Protein AF-A0A7T4N5F9-F1 (afdb_monomer)

Secondary structure (DSSP, 8-state):
-HHHHHHHHHHHHHHHH-TT----SEEEE--TTTTT--HHHHHHHHHHHHHHHTT--S--EEEE--SS--HHHHTSTT--S----SSS-S------

Radius of gyration: 15.71 Å; Cα contacts (8 Å, |Δi|>4): 71; chains: 1; bounding box: 30×36×49 Å

Structure (mmCIF, N/CA/C/O backbone):
data_AF-A0A7T4N5F9-F1
#
_entry.id   AF-A0A7T4N5F9-F1
#
loop_
_atom_site.group_PDB
_atom_site.id
_atom_site.type_symbol
_atom_site.label_atom_id
_atom_site.label_alt_id
_atom_site.label_comp_id
_atom_site.label_asym_id
_atom_site.label_entity_id
_atom_site.label_seq_id
_atom_site.pdbx_PDB_ins_code
_atom_site.Cartn_x
_atom_site.Cartn_y
_atom_site.Cartn_z
_atom_site.occupancy
_atom_site.B_iso_or_equiv
_atom_site.auth_seq_id
_atom_site.auth_comp_id
_atom_site.auth_asym_id
_atom_site.auth_atom_id
_atom_site.pdbx_PDB_model_num
ATOM 1 N N . MET A 1 1 ? -0.438 14.319 -6.592 1.00 68.44 1 MET A N 1
ATOM 2 C CA . MET A 1 1 ? -0.552 12.850 -6.715 1.00 68.44 1 MET A CA 1
ATOM 3 C C . MET A 1 1 ? -0.397 12.150 -5.364 1.00 68.44 1 MET A C 1
ATOM 5 O O . MET A 1 1 ? -1.405 11.777 -4.788 1.00 68.44 1 MET A O 1
ATOM 9 N N . VAL A 1 2 ? 0.815 12.081 -4.795 1.00 79.44 2 VAL A N 1
ATOM 10 C CA . VAL A 1 2 ? 1.112 11.386 -3.520 1.00 79.44 2 VAL A CA 1
ATOM 11 C C . VAL A 1 2 ? 0.212 11.822 -2.357 1.00 79.44 2 VAL A C 1
ATOM 13 O O . VAL A 1 2 ? -0.342 10.978 -1.664 1.00 79.44 2 VAL A O 1
ATOM 16 N N . LEU A 1 3 ? -0.013 13.132 -2.191 1.00 85.19 3 LEU A N 1
ATOM 17 C CA . LEU A 1 3 ? -0.851 13.662 -1.108 1.00 85.19 3 LEU A CA 1
ATOM 18 C C . LEU A 1 3 ? -2.278 13.098 -1.124 1.00 85.19 3 LEU A C 1
ATOM 20 O O . LEU A 1 3 ? -2.846 12.856 -0.066 1.00 85.19 3 LEU A O 1
ATOM 24 N N . ARG A 1 4 ? -2.848 12.857 -2.312 1.00 88.69 4 ARG A N 1
ATOM 25 C CA . ARG A 1 4 ? -4.180 12.259 -2.438 1.00 88.69 4 ARG A CA 1
ATOM 26 C C . ARG A 1 4 ? -4.174 10.852 -1.850 1.00 88.69 4 ARG A C 1
ATOM 28 O O . ARG A 1 4 ? -5.031 10.554 -1.032 1.00 88.69 4 ARG A O 1
ATOM 35 N N . HIS A 1 5 ? -3.218 10.007 -2.229 1.00 90.81 5 HIS A N 1
ATOM 36 C CA . HIS A 1 5 ? -3.137 8.631 -1.730 1.00 90.81 5 HIS A CA 1
ATOM 37 C C . HIS A 1 5 ? -2.856 8.589 -0.223 1.00 90.81 5 HIS A C 1
ATOM 39 O O . HIS A 1 5 ? -3.547 7.878 0.497 1.00 90.81 5 HIS A O 1
ATOM 45 N N . ILE A 1 6 ? -1.943 9.435 0.269 1.00 92.38 6 ILE A N 1
ATOM 46 C CA . ILE A 1 6 ? -1.658 9.549 1.709 1.00 92.38 6 ILE A CA 1
ATOM 47 C C . ILE A 1 6 ? -2.888 10.028 2.486 1.00 92.38 6 ILE A C 1
ATOM 49 O O . ILE A 1 6 ? -3.160 9.516 3.564 1.00 92.38 6 ILE A O 1
ATOM 53 N N . PHE A 1 7 ? -3.663 10.975 1.950 1.00 94.75 7 PHE A N 1
ATOM 54 C CA . PHE A 1 7 ? -4.891 11.426 2.603 1.00 94.75 7 PHE A CA 1
ATOM 55 C C . PHE A 1 7 ? -5.914 10.291 2.749 1.00 94.75 7 PHE A C 1
ATOM 57 O O . PHE A 1 7 ? -6.509 10.139 3.813 1.00 94.75 7 PHE A O 1
ATOM 64 N N . HIS A 1 8 ? -6.095 9.474 1.707 1.00 94.31 8 HIS A N 1
ATOM 6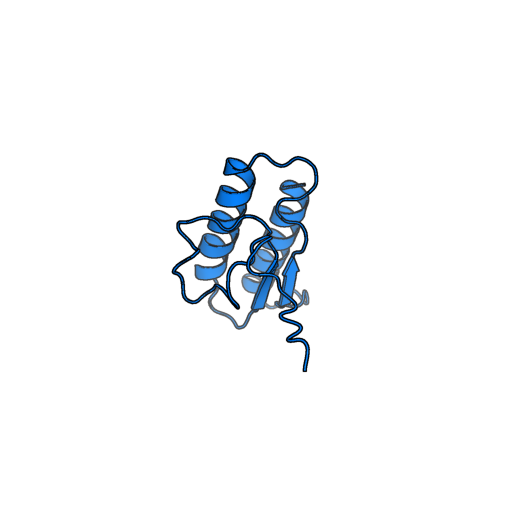5 C CA . HIS A 1 8 ? -6.974 8.307 1.786 1.00 94.31 8 HIS A CA 1
ATOM 66 C C . HIS A 1 8 ? -6.440 7.290 2.799 1.00 94.31 8 HIS A C 1
ATOM 68 O O . HIS A 1 8 ? -7.203 6.867 3.664 1.00 94.31 8 HIS A O 1
ATOM 74 N N . LEU A 1 9 ? -5.141 6.972 2.763 1.00 95.81 9 LEU A N 1
ATOM 75 C CA . LEU A 1 9 ? -4.509 6.081 3.739 1.00 95.81 9 LEU A CA 1
ATOM 76 C C . LEU A 1 9 ? -4.730 6.577 5.175 1.00 95.81 9 LEU A C 1
ATOM 78 O O . LEU A 1 9 ? -5.208 5.818 6.006 1.00 95.81 9 LEU A O 1
ATOM 82 N N . ALA A 1 10 ? -4.521 7.868 5.442 1.00 96.12 10 ALA A N 1
ATOM 83 C CA . ALA A 1 10 ? -4.772 8.467 6.751 1.00 96.12 10 ALA A CA 1
ATOM 84 C C . ALA A 1 10 ? -6.253 8.393 7.171 1.00 96.12 10 ALA A C 1
ATOM 86 O O . ALA A 1 10 ? -6.560 8.212 8.350 1.00 96.12 10 ALA A O 1
ATOM 87 N N . LEU A 1 11 ? -7.189 8.513 6.223 1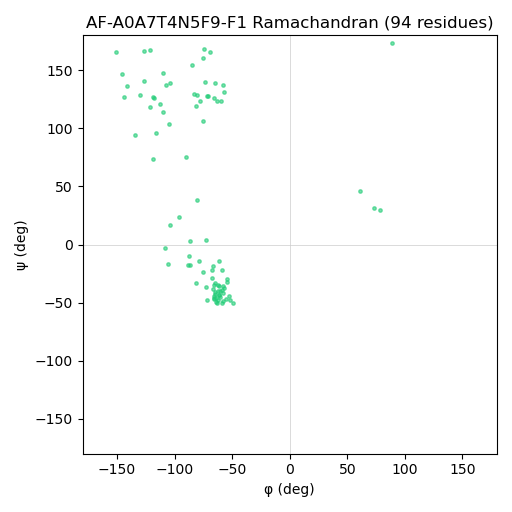.00 96.19 11 LEU A N 1
ATOM 88 C CA . LEU A 1 11 ? -8.618 8.342 6.492 1.00 96.19 11 LEU A CA 1
ATOM 89 C C . LEU A 1 11 ? -8.948 6.889 6.874 1.00 96.19 11 LEU A C 1
ATOM 91 O O . LEU A 1 11 ? -9.752 6.662 7.783 1.00 96.19 11 LEU A O 1
ATOM 95 N N . LEU A 1 12 ? -8.302 5.917 6.223 1.00 96.94 12 LEU A N 1
ATOM 96 C CA . LEU A 1 12 ? -8.379 4.506 6.596 1.00 96.94 12 LEU A CA 1
ATOM 97 C C . LEU A 1 12 ? -7.779 4.279 7.990 1.00 96.94 12 LEU A C 1
ATOM 99 O O . LEU A 1 12 ? -8.484 3.726 8.835 1.00 96.94 12 LEU A O 1
ATOM 103 N N . THR A 1 13 ? -6.572 4.782 8.276 1.00 96.69 13 THR A N 1
ATOM 104 C CA . THR A 1 13 ? -5.943 4.723 9.609 1.00 96.69 13 THR A CA 1
ATOM 105 C C . THR A 1 13 ? -6.893 5.266 10.679 1.00 96.69 13 THR A C 1
ATOM 107 O O . THR A 1 13 ? -7.146 4.621 11.698 1.00 96.69 13 THR A O 1
ATOM 110 N N . ALA A 1 14 ? -7.498 6.433 10.437 1.00 96.62 14 ALA A N 1
ATOM 111 C CA . ALA A 1 14 ? -8.456 7.032 11.361 1.00 96.62 14 ALA A CA 1
ATOM 112 C C . ALA A 1 14 ? -9.684 6.132 11.581 1.00 96.62 14 ALA A C 1
ATOM 114 O O . ALA A 1 14 ? -10.140 5.984 12.715 1.00 96.62 14 ALA A O 1
ATOM 115 N N . SER A 1 15 ? -10.191 5.484 10.528 1.00 96.25 15 SER A N 1
ATOM 116 C CA . SER A 1 15 ? -11.320 4.546 10.622 1.00 96.25 15 SER A CA 1
ATOM 117 C C . SER A 1 15 ? -10.989 3.258 11.388 1.00 96.25 15 SER A C 1
ATOM 119 O O . SER A 1 15 ? -11.867 2.659 12.019 1.00 96.25 15 SER A O 1
ATOM 121 N N . VAL A 1 16 ? -9.724 2.831 11.361 1.00 95.44 16 VAL A N 1
ATOM 122 C CA . VAL A 1 16 ? -9.211 1.705 12.150 1.00 95.44 16 VAL A CA 1
ATOM 123 C C . VAL A 1 16 ? -9.130 2.105 13.624 1.00 95.44 16 VAL A C 1
ATOM 125 O O . VAL A 1 16 ? -9.667 1.408 14.482 1.00 95.44 16 VAL A O 1
ATOM 128 N N . GLN A 1 17 ? -8.559 3.275 13.919 1.00 95.12 17 GLN A N 1
ATOM 129 C CA . GLN A 1 17 ? -8.339 3.759 15.287 1.00 95.12 17 GLN A CA 1
ATOM 130 C C . GLN A 1 17 ? -9.603 4.269 15.996 1.00 95.12 17 GLN A C 1
ATOM 132 O O . GLN A 1 17 ? -9.634 4.349 17.227 1.00 95.12 17 GLN A O 1
ATOM 137 N N . LYS A 1 18 ? -10.632 4.689 15.250 1.00 96.00 18 LYS A N 1
ATOM 138 C CA . LYS A 1 18 ? -11.868 5.273 15.791 1.00 96.00 18 LYS A CA 1
ATOM 139 C C . LYS A 1 18 ? -13.065 4.375 15.461 1.00 96.00 18 LYS A C 1
ATOM 141 O O . LYS A 1 18 ? -13.664 4.542 14.403 1.00 96.00 18 LYS A O 1
ATOM 146 N N . PRO A 1 19 ? -13.499 3.486 16.377 1.00 92.31 19 PRO A N 1
ATOM 147 C CA . PRO A 1 19 ? -14.584 2.532 16.110 1.00 92.31 19 PRO A CA 1
ATOM 148 C C . PRO A 1 19 ? -15.929 3.166 15.724 1.00 92.31 19 PRO A C 1
ATOM 150 O O . PRO A 1 19 ? -16.765 2.519 15.105 1.00 92.31 19 PRO A O 1
ATOM 153 N N . PHE A 1 20 ? -16.156 4.433 16.085 1.00 95.12 20 PHE A N 1
ATOM 154 C CA . PHE A 1 20 ? -17.370 5.169 15.721 1.00 95.12 20 PHE A CA 1
ATOM 155 C C . PHE A 1 20 ? -17.354 5.706 14.280 1.00 95.12 20 PHE A C 1
ATOM 157 O O . PHE A 1 20 ? -18.387 6.154 13.774 1.00 95.12 20 PHE A O 1
ATOM 164 N N . MET A 1 21 ? -16.190 5.720 13.628 1.00 96.12 21 MET A N 1
ATOM 165 C CA . MET A 1 21 ? -16.022 6.238 12.279 1.00 96.12 21 MET A CA 1
ATOM 166 C C . MET A 1 21 ? -16.537 5.211 11.272 1.00 96.12 21 MET A C 1
ATOM 168 O O . MET A 1 21 ? -16.099 4.068 11.246 1.00 96.12 21 MET A O 1
ATOM 172 N N . ARG A 1 22 ? -17.480 5.628 10.425 1.00 92.88 22 ARG A N 1
ATOM 173 C CA . ARG A 1 22 ? -18.181 4.741 9.479 1.00 92.88 22 ARG A CA 1
ATOM 174 C C . ARG A 1 22 ? -17.567 4.741 8.081 1.00 92.88 22 ARG A C 1
ATOM 176 O O . ARG A 1 22 ? -18.264 4.478 7.105 1.00 92.88 22 ARG A O 1
ATOM 183 N N . VAL A 1 23 ? -16.289 5.097 7.970 1.00 94.12 23 VAL A N 1
ATOM 184 C CA . VAL A 1 23 ? -15.573 4.977 6.698 1.00 94.12 23 VAL A CA 1
ATOM 185 C C . VAL A 1 23 ? -15.336 3.485 6.446 1.00 94.12 23 VAL A C 1
ATOM 187 O O . VAL A 1 23 ? -14.841 2.807 7.349 1.00 94.12 23 VAL A O 1
ATOM 190 N N . PRO A 1 24 ? -15.708 2.951 5.269 1.00 93.94 24 PRO A N 1
ATOM 191 C CA . PRO A 1 24 ? -15.436 1.562 4.937 1.00 93.94 24 PRO A CA 1
ATOM 192 C C . PRO A 1 24 ? -13.938 1.270 5.024 1.00 93.94 24 PRO A C 1
ATOM 194 O O . PRO A 1 24 ? -13.129 1.979 4.431 1.00 93.94 24 PRO A O 1
ATOM 197 N N . ARG A 1 25 ? -13.572 0.186 5.714 1.00 95.62 25 ARG A N 1
ATOM 198 C CA . ARG A 1 25 ? -12.188 -0.313 5.789 1.00 95.62 25 ARG A CA 1
ATOM 199 C C . ARG A 1 25 ? -11.813 -1.120 4.542 1.00 95.62 25 ARG A C 1
ATOM 201 O O . ARG A 1 25 ? -11.163 -2.153 4.615 1.00 95.62 25 ARG A O 1
ATOM 208 N N . PHE A 1 26 ? -12.286 -0.656 3.395 1.00 95.81 26 PHE A N 1
ATOM 209 C CA . PHE A 1 26 ? -12.029 -1.211 2.079 1.00 95.81 26 PHE A CA 1
ATOM 210 C C . PHE A 1 26 ? -11.587 -0.065 1.176 1.00 95.81 26 PHE A C 1
ATOM 212 O O . PHE A 1 26 ? -12.266 0.962 1.105 1.00 95.81 26 PHE A O 1
ATOM 219 N N . MET A 1 27 ? -10.461 -0.231 0.492 1.00 95.00 27 MET A N 1
ATOM 220 C CA . MET A 1 27 ? -9.890 0.800 -0.363 1.00 95.00 27 MET A CA 1
ATOM 221 C C . MET A 1 27 ? -9.303 0.202 -1.631 1.00 95.00 27 MET A C 1
ATOM 223 O O . MET A 1 27 ? -8.582 -0.791 -1.580 1.00 95.00 27 MET A O 1
ATOM 227 N N . MET A 1 28 ? -9.569 0.860 -2.756 1.00 94.81 28 MET A N 1
ATOM 228 C CA . MET A 1 28 ? -8.951 0.554 -4.038 1.00 94.81 28 MET A CA 1
ATOM 229 C C . MET A 1 28 ? -8.218 1.798 -4.539 1.00 94.81 28 MET A C 1
ATOM 231 O O . MET A 1 28 ? -8.836 2.848 -4.721 1.00 94.81 28 MET A O 1
ATOM 235 N N . LEU A 1 29 ? -6.902 1.695 -4.707 1.00 92.56 29 LEU A N 1
ATOM 236 C CA . LEU A 1 29 ? -6.037 2.773 -5.176 1.00 92.56 29 LEU A CA 1
ATOM 237 C C . LEU A 1 29 ? -5.535 2.436 -6.578 1.00 92.56 29 LEU A C 1
ATOM 239 O O . LEU A 1 29 ? -4.775 1.491 -6.762 1.00 92.56 29 LEU A O 1
ATOM 243 N N . ASP A 1 30 ? -5.951 3.220 -7.561 1.00 90.00 30 ASP A N 1
ATOM 244 C CA . ASP A 1 30 ? -5.486 3.086 -8.939 1.00 90.00 30 ASP A CA 1
ATOM 245 C C . ASP A 1 30 ? -4.601 4.280 -9.322 1.00 90.00 30 ASP A C 1
ATOM 247 O O . ASP A 1 30 ? -4.786 5.393 -8.811 1.00 90.00 30 ASP A O 1
ATOM 251 N N . GLY A 1 31 ? -3.618 4.040 -10.190 1.00 84.38 31 GLY A N 1
ATOM 252 C CA . GLY A 1 31 ? -2.660 5.050 -10.641 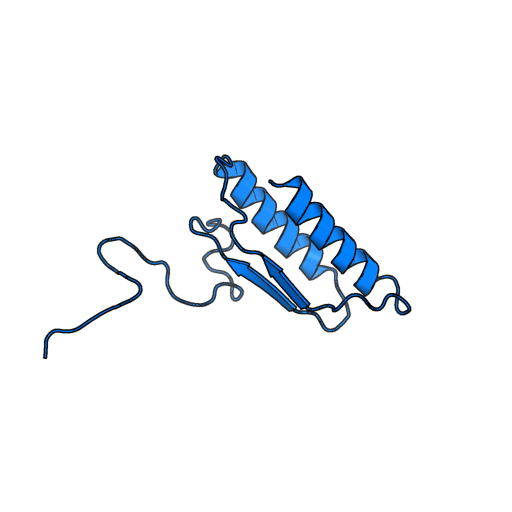1.00 84.38 31 GLY A CA 1
ATOM 253 C C . GLY A 1 31 ? -1.824 5.649 -9.506 1.00 84.38 31 GLY A C 1
ATOM 254 O O . GLY A 1 31 ? -1.676 6.875 -9.414 1.00 84.38 31 GLY A O 1
ATOM 255 N N . ILE A 1 32 ? -1.288 4.815 -8.606 1.00 87.81 32 ILE A N 1
ATOM 256 C CA . ILE A 1 32 ? -0.414 5.291 -7.515 1.00 87.81 32 ILE A CA 1
ATOM 257 C C . ILE A 1 3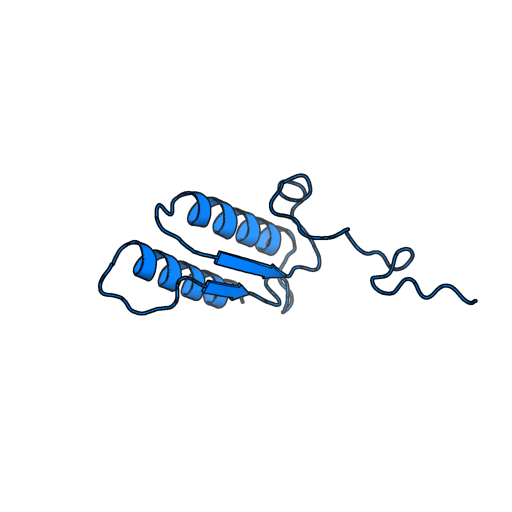2 ? 0.922 5.854 -8.025 1.00 87.81 32 ILE A C 1
ATOM 259 O O . ILE A 1 32 ? 1.565 6.630 -7.320 1.00 87.81 32 ILE A O 1
ATOM 263 N N . ASP A 1 33 ? 1.280 5.501 -9.255 1.00 85.94 33 ASP A N 1
ATOM 264 C CA . ASP A 1 33 ? 2.471 5.838 -10.038 1.00 85.94 33 ASP A CA 1
ATOM 265 C C . ASP A 1 33 ? 2.189 6.809 -11.207 1.00 85.94 33 ASP A C 1
ATOM 267 O O . ASP A 1 33 ? 3.114 7.260 -11.879 1.00 85.94 33 ASP A O 1
ATOM 271 N N . ASP A 1 34 ? 0.929 7.189 -11.436 1.00 81.19 34 ASP A N 1
ATOM 272 C CA . ASP A 1 34 ? 0.528 8.051 -12.556 1.00 81.19 34 ASP A CA 1
ATOM 273 C C . ASP A 1 34 ? 0.922 9.544 -12.343 1.00 81.19 34 ASP A C 1
ATOM 275 O O . ASP A 1 34 ? 1.324 9.980 -11.256 1.00 81.19 34 ASP A O 1
ATOM 279 N N . GLY A 1 35 ? 0.817 10.362 -13.394 1.00 74.12 35 GLY A N 1
ATOM 280 C CA . GLY A 1 35 ? 0.974 11.818 -13.328 1.00 74.12 35 GLY A CA 1
ATOM 281 C C . GLY A 1 35 ? 2.421 12.309 -13.251 1.00 74.12 35 GLY A C 1
ATOM 282 O O . GLY A 1 35 ? 2.672 13.357 -12.651 1.00 74.12 35 GLY A O 1
ATOM 283 N N . GLY A 1 36 ? 3.367 11.564 -13.833 1.00 77.38 36 GLY A N 1
ATOM 284 C CA . GLY A 1 36 ? 4.789 11.928 -13.858 1.00 77.38 36 GLY A CA 1
ATOM 285 C C . GLY A 1 36 ? 5.478 11.751 -12.505 1.00 77.38 36 GLY A C 1
ATOM 286 O O . GLY A 1 36 ? 6.359 12.532 -12.148 1.00 77.38 36 GLY A O 1
ATOM 287 N N . MET A 1 37 ? 5.033 10.779 -11.704 1.00 84.69 37 MET A N 1
ATOM 288 C CA . MET A 1 37 ? 5.691 10.462 -10.446 1.00 84.69 37 MET A CA 1
ATOM 289 C C . MET A 1 37 ? 7.039 9.793 -10.709 1.00 84.69 37 MET A C 1
ATOM 291 O O . MET A 1 37 ? 7.119 8.792 -11.411 1.00 84.69 37 MET A O 1
ATOM 295 N N . GLU A 1 38 ? 8.094 10.325 -10.097 1.00 89.88 38 GLU A N 1
ATOM 296 C CA . GLU A 1 38 ? 9.401 9.669 -10.095 1.00 89.88 38 GLU A CA 1
ATOM 297 C C . GLU A 1 38 ? 9.307 8.264 -9.488 1.00 89.88 38 GLU A C 1
ATOM 299 O O 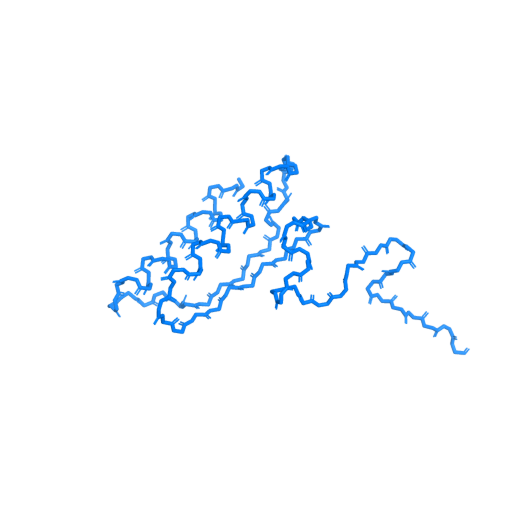. GLU A 1 38 ? 8.685 8.078 -8.434 1.00 89.88 38 GLU A O 1
ATOM 304 N N . LYS A 1 39 ? 9.978 7.295 -10.122 1.00 90.31 39 LYS A N 1
ATOM 305 C CA . LYS A 1 39 ? 9.962 5.873 -9.744 1.00 90.31 39 LYS A CA 1
ATOM 306 C C . LYS A 1 39 ? 10.216 5.665 -8.252 1.00 90.31 39 LYS A C 1
ATOM 308 O O . LYS A 1 39 ? 9.407 5.042 -7.570 1.00 90.31 39 LYS A O 1
ATOM 313 N N . GLU A 1 40 ? 11.269 6.280 -7.716 1.00 91.88 40 GLU A N 1
ATOM 314 C CA . GLU A 1 40 ? 11.631 6.187 -6.295 1.00 91.88 40 GLU A CA 1
ATOM 315 C C . GLU A 1 40 ? 10.492 6.637 -5.365 1.00 91.88 40 GLU A C 1
ATOM 317 O O . GLU A 1 40 ? 10.233 6.021 -4.333 1.00 91.88 40 GLU A O 1
ATOM 322 N N . ARG A 1 41 ? 9.740 7.675 -5.752 1.00 91.06 41 ARG A N 1
ATOM 323 C CA . ARG A 1 41 ? 8.613 8.174 -4.953 1.00 91.06 41 ARG A CA 1
ATOM 324 C C . ARG A 1 41 ? 7.420 7.229 -5.005 1.00 91.06 41 ARG A C 1
ATOM 326 O O . ARG A 1 41 ? 6.744 7.076 -3.990 1.00 91.06 41 ARG A O 1
ATOM 333 N N . SER A 1 42 ? 7.168 6.610 -6.157 1.00 92.75 42 SER A N 1
ATOM 334 C CA . SER A 1 42 ? 6.113 5.601 -6.294 1.00 92.75 42 SER A CA 1
ATOM 335 C C . SER A 1 42 ? 6.431 4.353 -5.464 1.00 92.75 42 SER A C 1
ATOM 337 O O . SER A 1 42 ? 5.592 3.909 -4.685 1.00 92.75 42 SER A O 1
ATOM 339 N N . HIS A 1 43 ? 7.679 3.877 -5.506 1.00 94.75 43 HIS A N 1
ATOM 340 C CA . HIS A 1 43 ? 8.157 2.752 -4.704 1.00 94.75 43 HIS A CA 1
ATOM 341 C C . HIS A 1 43 ? 8.066 3.045 -3.208 1.00 94.75 43 HIS A C 1
ATOM 343 O O . HIS A 1 43 ? 7.577 2.215 -2.441 1.00 94.75 43 HIS A O 1
ATOM 349 N N . ARG A 1 44 ? 8.461 4.257 -2.793 1.00 94.56 44 ARG A N 1
ATOM 350 C CA . ARG A 1 44 ? 8.356 4.668 -1.392 1.00 94.56 44 ARG A CA 1
ATOM 351 C C . ARG A 1 44 ? 6.904 4.773 -0.928 1.00 94.56 44 ARG A C 1
ATOM 353 O O . ARG A 1 44 ? 6.610 4.458 0.218 1.00 94.56 44 ARG A O 1
ATOM 360 N N . LEU A 1 45 ? 5.982 5.196 -1.796 1.00 94.75 45 LEU A N 1
ATOM 361 C CA . LEU A 1 45 ? 4.554 5.197 -1.476 1.00 94.75 45 LEU A CA 1
ATOM 362 C C . LEU A 1 45 ? 4.021 3.771 -1.272 1.00 94.75 45 LEU A C 1
ATOM 364 O O . LEU A 1 45 ? 3.249 3.559 -0.341 1.00 94.75 45 LEU A O 1
ATOM 368 N N . GLN A 1 46 ? 4.445 2.806 -2.094 1.00 95.50 46 GLN A N 1
ATOM 369 C CA . GLN A 1 46 ? 4.076 1.396 -1.916 1.00 95.50 46 GLN A CA 1
ATOM 370 C C . GLN A 1 46 ? 4.562 0.857 -0.562 1.00 95.50 46 GLN A C 1
ATOM 372 O O . GLN A 1 46 ? 3.779 0.248 0.162 1.00 95.50 46 GLN A O 1
ATOM 377 N N . GLU A 1 47 ? 5.812 1.147 -0.181 1.00 96.38 47 GLU A N 1
ATOM 378 C CA . GLU A 1 47 ? 6.357 0.782 1.137 1.00 96.38 47 GLU A CA 1
ATOM 379 C C . GLU A 1 47 ? 5.538 1.393 2.273 1.00 96.38 47 GLU A C 1
ATOM 381 O O . GLU A 1 47 ? 5.089 0.664 3.149 1.00 96.38 47 GLU A O 1
ATOM 386 N N . ILE A 1 48 ? 5.261 2.701 2.222 1.00 96.38 48 ILE A N 1
ATOM 387 C CA . ILE A 1 48 ? 4.463 3.393 3.247 1.00 96.38 48 ILE A CA 1
ATOM 388 C C . ILE A 1 48 ? 3.073 2.762 3.391 1.00 96.38 48 ILE A C 1
ATOM 390 O O . ILE A 1 48 ? 2.593 2.597 4.509 1.00 96.38 48 ILE A O 1
ATOM 394 N N . ILE A 1 49 ? 2.413 2.408 2.281 1.00 96.56 49 ILE A N 1
ATOM 395 C CA . ILE A 1 49 ? 1.097 1.756 2.324 1.00 96.56 49 ILE A CA 1
ATOM 396 C C . ILE A 1 49 ? 1.196 0.403 3.038 1.00 96.56 49 ILE A C 1
ATOM 398 O O . ILE A 1 49 ? 0.376 0.130 3.913 1.00 96.56 49 ILE A O 1
ATOM 402 N N . VAL A 1 50 ? 2.180 -0.430 2.683 1.00 96.81 50 VAL A N 1
ATOM 403 C CA . VAL A 1 50 ? 2.366 -1.764 3.280 1.00 96.81 50 VAL A CA 1
ATOM 404 C C . VAL A 1 50 ? 2.746 -1.664 4.759 1.00 96.81 50 VAL A C 1
ATOM 406 O O . VAL A 1 50 ? 2.130 -2.336 5.585 1.00 96.81 50 VAL A O 1
ATOM 409 N N . GLU A 1 51 ? 3.710 -0.803 5.096 1.00 97.38 51 GLU A N 1
ATOM 410 C CA . GLU A 1 51 ? 4.180 -0.553 6.463 1.00 97.38 51 GLU A CA 1
ATOM 411 C C . GLU A 1 51 ? 3.037 -0.077 7.368 1.00 97.38 51 GLU A C 1
ATOM 413 O O . GLU A 1 51 ? 2.839 -0.630 8.447 1.00 97.38 51 GLU A O 1
ATOM 418 N N . GLU A 1 52 ? 2.246 0.904 6.921 1.00 97.12 52 GLU A N 1
ATOM 419 C CA . GLU A 1 52 ? 1.113 1.427 7.690 1.00 97.12 52 GLU A CA 1
ATOM 420 C C . GLU A 1 52 ? 0.019 0.363 7.859 1.00 97.12 52 GLU A C 1
ATOM 422 O O . GLU A 1 52 ? -0.469 0.144 8.968 1.00 97.12 52 GLU A O 1
ATOM 427 N N . CYS A 1 53 ? -0.343 -0.345 6.782 1.00 96.69 53 CYS A N 1
ATOM 428 C CA . CYS A 1 53 ? -1.372 -1.384 6.835 1.00 96.69 53 CYS A CA 1
ATOM 429 C C . CYS A 1 53 ? -0.995 -2.523 7.791 1.00 96.69 53 CYS A C 1
ATOM 431 O O . CYS A 1 53 ? -1.861 -3.029 8.500 1.00 96.69 53 CYS A O 1
ATOM 433 N N . ALA A 1 54 ? 0.288 -2.884 7.878 1.00 96.00 54 ALA A N 1
ATOM 434 C CA . ALA A 1 54 ? 0.771 -3.914 8.798 1.00 96.00 54 ALA A CA 1
ATOM 435 C C . ALA A 1 54 ? 0.533 -3.583 10.288 1.00 96.00 54 ALA A C 1
ATOM 437 O O . ALA A 1 54 ? 0.645 -4.471 11.131 1.00 96.00 54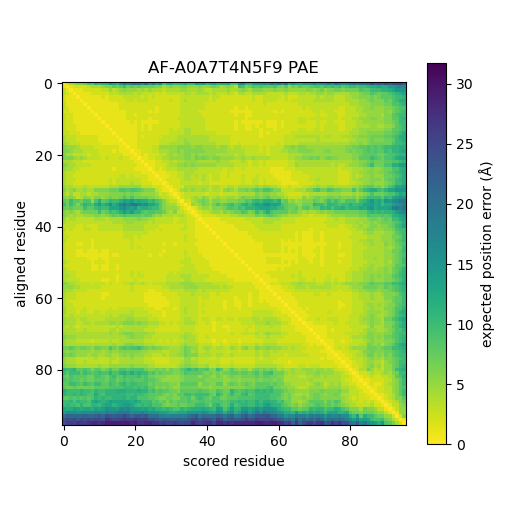 ALA A O 1
ATOM 438 N N . THR A 1 55 ? 0.196 -2.332 10.623 1.00 97.00 55 THR A N 1
ATOM 439 C CA . THR A 1 55 ? -0.115 -1.901 11.997 1.00 97.00 55 THR A CA 1
ATOM 440 C C . THR A 1 55 ? -1.582 -2.087 12.396 1.00 97.00 55 THR A C 1
ATOM 442 O O . THR A 1 55 ? -1.934 -1.892 13.559 1.00 97.00 55 THR A O 1
ATOM 445 N N . TYR A 1 56 ? -2.468 -2.416 11.453 1.00 96.62 56 TYR A N 1
ATOM 446 C CA . TYR A 1 56 ? -3.904 -2.460 11.709 1.00 96.62 56 TYR A CA 1
ATOM 447 C C . TYR A 1 56 ? -4.335 -3.794 12.339 1.00 96.62 56 TYR A C 1
ATOM 449 O O . TYR A 1 56 ? -4.063 -4.865 11.810 1.00 96.62 56 TYR A O 1
ATOM 457 N N . GLU A 1 57 ? -5.090 -3.725 13.438 1.00 95.88 57 GLU A N 1
ATOM 458 C CA . GLU A 1 57 ? -5.541 -4.898 14.217 1.00 95.88 57 GLU A CA 1
ATOM 459 C C . GLU A 1 57 ? -7.022 -5.269 13.985 1.00 95.88 57 GLU A C 1
ATOM 461 O O . GLU A 1 57 ? -7.649 -5.956 14.790 1.00 95.88 57 GLU A O 1
ATOM 466 N N . VAL A 1 58 ? -7.627 -4.769 12.909 1.00 95.44 58 VAL A N 1
ATOM 467 C CA . VAL A 1 58 ? -9.044 -4.987 12.568 1.00 95.44 58 VAL A CA 1
ATOM 468 C C . VAL A 1 58 ? -9.164 -5.525 11.151 1.00 95.44 58 VAL A C 1
ATOM 470 O O . VAL A 1 58 ? -8.225 -5.396 10.379 1.00 95.44 58 VAL A O 1
ATOM 473 N N . ASP A 1 59 ? -10.327 -6.044 10.763 1.00 96.25 59 ASP A N 1
ATOM 474 C CA . ASP A 1 59 ? -10.544 -6.433 9.367 1.00 96.25 59 ASP A CA 1
ATOM 475 C C . ASP A 1 59 ? -10.535 -5.203 8.445 1.00 96.25 59 ASP A C 1
ATOM 477 O O . ASP A 1 59 ? -11.280 -4.232 8.650 1.00 96.25 59 ASP A O 1
ATOM 481 N N . TYR A 1 60 ? -9.690 -5.257 7.418 1.00 96.69 60 TYR A N 1
ATOM 482 C CA . TYR A 1 60 ? -9.613 -4.273 6.346 1.00 96.69 60 TYR A CA 1
ATOM 483 C C . TYR A 1 60 ? -9.124 -4.928 5.048 1.00 96.69 60 TYR A C 1
ATOM 485 O O . TYR A 1 60 ? -8.592 -6.037 5.047 1.00 96.69 60 TYR A O 1
ATOM 493 N N . GLN A 1 61 ? -9.280 -4.224 3.930 1.00 96.38 61 GLN A N 1
ATOM 494 C CA . GLN A 1 61 ? -8.678 -4.612 2.660 1.00 96.38 61 GLN A CA 1
ATOM 495 C C . GLN A 1 61 ? -8.238 -3.371 1.885 1.00 96.38 61 GLN A C 1
ATOM 497 O O . GLN A 1 61 ? -9.028 -2.458 1.645 1.00 96.38 61 GLN A O 1
ATOM 502 N N . VAL A 1 62 ? -6.972 -3.353 1.475 1.00 96.75 62 VAL A N 1
ATOM 503 C CA . VAL A 1 62 ? -6.430 -2.355 0.551 1.00 96.75 62 VAL A CA 1
ATOM 504 C C . VAL A 1 62 ? -5.931 -3.083 -0.682 1.00 96.75 62 VAL A C 1
ATOM 506 O O . VAL A 1 62 ? -5.147 -4.021 -0.577 1.00 96.75 62 VAL A O 1
ATOM 509 N N . ILE A 1 63 ? -6.394 -2.645 -1.846 1.00 96.31 63 ILE A N 1
ATOM 510 C CA . ILE A 1 63 ? -5.920 -3.104 -3.148 1.00 96.31 63 ILE A CA 1
ATOM 511 C C . ILE A 1 63 ? -5.326 -1.888 -3.841 1.00 96.31 63 ILE A C 1
ATOM 513 O O . ILE A 1 63 ? -6.001 -0.865 -3.957 1.00 96.31 63 ILE A O 1
ATOM 517 N N . PHE A 1 64 ? -4.083 -1.978 -4.305 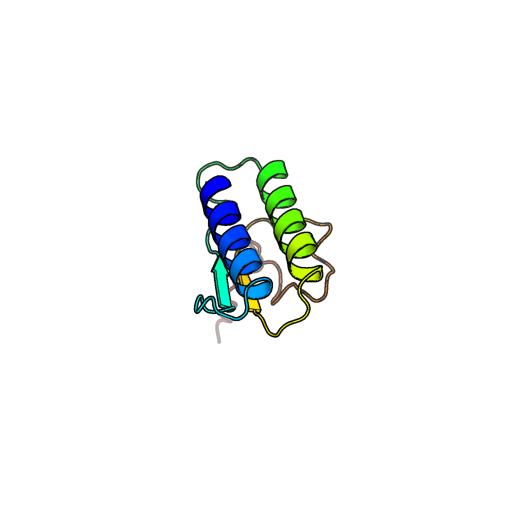1.00 94.56 64 PHE A N 1
ATOM 518 C CA . PHE A 1 64 ? -3.505 -0.948 -5.158 1.00 94.56 64 PHE A CA 1
ATOM 519 C C . PHE A 1 64 ? -2.946 -1.545 -6.445 1.00 94.56 64 PHE A C 1
ATOM 521 O O . PHE A 1 64 ? -2.368 -2.629 -6.433 1.00 94.56 64 PHE A O 1
ATOM 528 N N . ALA A 1 65 ? -3.145 -0.837 -7.552 1.00 92.12 65 ALA A N 1
ATOM 529 C CA . ALA A 1 65 ? -2.609 -1.197 -8.856 1.00 92.12 65 ALA A CA 1
ATOM 530 C C . ALA A 1 65 ? -1.410 -0.305 -9.186 1.00 92.12 65 ALA A C 1
ATOM 532 O O . ALA A 1 65 ? -1.435 0.899 -8.927 1.00 92.12 65 ALA A O 1
ATOM 533 N N . THR A 1 66 ? -0.363 -0.900 -9.753 1.00 91.00 66 THR A N 1
ATOM 534 C CA . THR A 1 66 ? 0.839 -0.193 -10.202 1.00 91.00 66 THR A CA 1
ATOM 535 C C . THR A 1 66 ? 1.410 -0.860 -11.447 1.00 91.00 66 THR A C 1
ATOM 537 O O . THR A 1 66 ? 1.297 -2.075 -11.612 1.00 91.00 66 THR A O 1
ATOM 540 N N . SER A 1 67 ? 1.999 -0.055 -12.328 1.00 89.06 67 SER A N 1
ATOM 541 C CA . SER A 1 67 ? 2.732 -0.522 -13.506 1.00 89.06 67 SER A CA 1
ATOM 542 C C . SER A 1 67 ? 4.205 -0.833 -13.221 1.00 89.06 67 SER A C 1
ATOM 544 O O . SER A 1 67 ? 4.827 -1.563 -13.990 1.00 89.06 67 SER A O 1
ATOM 546 N N . ASP A 1 68 ? 4.747 -0.324 -12.111 1.00 90.44 68 ASP A N 1
ATOM 547 C CA . ASP A 1 68 ? 6.140 -0.496 -11.693 1.00 90.44 68 ASP A CA 1
ATOM 548 C C . ASP A 1 68 ? 6.178 -0.862 -10.201 1.00 90.44 68 ASP A C 1
ATOM 550 O O . ASP A 1 68 ? 6.079 -0.014 -9.309 1.00 90.44 68 ASP A O 1
ATOM 554 N N . ILE A 1 69 ? 6.227 -2.167 -9.928 1.00 92.19 69 ILE A N 1
ATOM 555 C CA . ILE A 1 69 ? 6.240 -2.699 -8.565 1.00 92.19 69 ILE A CA 1
ATOM 556 C C . ILE A 1 69 ? 7.608 -2.456 -7.920 1.00 92.19 69 ILE A C 1
ATOM 558 O O . ILE A 1 69 ? 8.660 -2.631 -8.536 1.00 92.19 69 ILE A O 1
ATOM 562 N N . ASN A 1 70 ? 7.607 -2.085 -6.644 1.00 94.31 70 ASN A N 1
ATOM 563 C CA . ASN A 1 70 ? 8.829 -2.031 -5.865 1.00 94.31 70 ASN A CA 1
ATOM 564 C C . ASN A 1 70 ? 9.425 -3.440 -5.743 1.00 94.31 70 ASN A C 1
ATOM 566 O O . ASN A 1 70 ? 8.775 -4.340 -5.215 1.00 94.31 70 ASN A O 1
ATOM 570 N N . ALA A 1 71 ? 10.679 -3.616 -6.164 1.00 92.81 71 ALA A N 1
ATOM 571 C CA . ALA A 1 71 ? 11.394 -4.891 -6.095 1.00 92.81 71 ALA A CA 1
ATOM 572 C C . ALA A 1 71 ? 11.414 -5.503 -4.679 1.00 92.81 71 ALA A C 1
ATOM 574 O O . ALA A 1 71 ? 11.409 -6.721 -4.535 1.00 92.81 71 ALA A O 1
ATOM 575 N N . ALA A 1 72 ? 11.375 -4.679 -3.623 1.00 92.88 72 ALA A N 1
ATOM 576 C CA . ALA A 1 72 ? 11.281 -5.160 -2.242 1.00 92.88 72 ALA A CA 1
ATOM 577 C C . ALA A 1 72 ? 9.933 -5.836 -1.914 1.00 92.88 72 ALA A C 1
ATOM 579 O O . ALA A 1 72 ? 9.841 -6.604 -0.960 1.00 92.88 72 ALA A O 1
ATOM 580 N N . LEU A 1 73 ? 8.886 -5.538 -2.688 1.00 93.75 73 LEU A N 1
ATOM 581 C CA . LEU A 1 73 ? 7.533 -6.071 -2.528 1.00 93.75 73 LEU A CA 1
ATOM 582 C C . LEU A 1 73 ? 7.179 -7.122 -3.587 1.00 93.75 73 LEU A C 1
ATOM 584 O O . LEU A 1 73 ? 6.222 -7.866 -3.384 1.00 93.75 73 LEU A O 1
ATOM 588 N N . GLU A 1 74 ? 7.926 -7.201 -4.689 1.00 91.62 74 GLU A N 1
ATOM 589 C CA . GLU A 1 74 ? 7.626 -8.072 -5.833 1.00 91.62 74 GLU A CA 1
ATOM 590 C C . GLU A 1 74 ? 7.559 -9.562 -5.454 1.00 91.62 74 GLU A C 1
ATOM 592 O O . GLU A 1 74 ? 6.660 -10.272 -5.899 1.00 91.62 74 GLU A O 1
ATOM 597 N N . GLU A 1 75 ? 8.448 -10.025 -4.571 1.00 88.69 75 GLU A N 1
ATOM 598 C CA . GLU A 1 75 ? 8.473 -11.417 -4.089 1.00 88.69 75 GLU A CA 1
ATOM 599 C C . GLU A 1 75 ? 7.556 -11.669 -2.877 1.00 88.69 75 GLU A C 1
ATOM 601 O O . GLU A 1 75 ? 7.524 -12.770 -2.321 1.00 88.69 75 GLU A O 1
ATOM 606 N N . SER A 1 76 ? 6.808 -10.657 -2.431 1.00 93.44 76 SER A N 1
ATOM 607 C CA . SER A 1 76 ? 5.904 -10.801 -1.291 1.00 93.44 76 SER A CA 1
ATOM 608 C C . SER A 1 76 ? 4.630 -11.568 -1.659 1.00 93.44 76 SER A C 1
ATOM 610 O O . SER A 1 76 ? 4.194 -11.619 -2.808 1.00 93.44 76 SER A O 1
ATOM 612 N N . ASN A 1 77 ? 3.948 -12.098 -0.645 1.00 93.31 77 ASN A N 1
ATOM 613 C CA . ASN A 1 77 ? 2.622 -12.705 -0.791 1.00 93.31 77 ASN A CA 1
ATOM 614 C C . ASN A 1 77 ? 1.490 -11.681 -1.026 1.00 93.31 77 ASN A C 1
ATOM 616 O O . ASN A 1 77 ? 0.322 -12.069 -1.045 1.00 93.31 77 ASN A O 1
ATOM 620 N N . LEU A 1 78 ? 1.816 -10.391 -1.160 1.00 94.50 78 LEU A N 1
ATOM 621 C CA . LEU A 1 78 ? 0.856 -9.314 -1.415 1.00 94.50 78 LEU A CA 1
ATOM 622 C C . LEU A 1 78 ? 0.607 -9.101 -2.914 1.00 94.50 78 LEU A C 1
ATOM 624 O O . LEU A 1 78 ? -0.388 -8.481 -3.287 1.00 94.50 78 LEU A O 1
ATOM 628 N N . VAL A 1 79 ? 1.497 -9.602 -3.774 1.00 93.56 79 VAL A N 1
ATOM 629 C CA . VAL A 1 79 ? 1.383 -9.448 -5.226 1.00 93.56 79 VAL A CA 1
ATOM 630 C C . VAL A 1 79 ? 0.395 -10.466 -5.782 1.00 93.56 79 VAL A C 1
ATOM 632 O O . VAL A 1 79 ? 0.485 -11.667 -5.528 1.00 93.56 79 VAL A O 1
ATOM 635 N N . VAL A 1 80 ? -0.561 -9.976 -6.572 1.00 91.31 80 VAL A N 1
ATOM 636 C CA . VAL A 1 80 ? -1.576 -10.802 -7.228 1.00 91.31 80 VAL A CA 1
ATOM 637 C C . VAL A 1 80 ? -1.350 -10.780 -8.733 1.00 91.31 80 VAL A C 1
ATOM 639 O O . VAL A 1 80 ? -1.432 -9.734 -9.371 1.00 91.31 80 VAL A O 1
ATOM 642 N N . GLY A 1 81 ? -1.134 -11.963 -9.309 1.00 84.75 81 GLY A N 1
ATOM 643 C CA . GLY A 1 81 ? -0.868 -12.126 -10.737 1.00 84.75 81 GLY A CA 1
ATOM 644 C C . GLY A 1 81 ? 0.618 -12.023 -11.087 1.00 84.75 81 GLY A C 1
ATOM 645 O O . GLY A 1 81 ? 1.463 -11.759 -10.239 1.00 84.75 81 GLY A O 1
ATOM 646 N N . ARG A 1 82 ? 0.939 -12.295 -12.355 1.00 83.44 82 ARG A N 1
ATOM 647 C CA . ARG A 1 82 ? 2.304 -12.164 -12.881 1.00 83.44 82 ARG A CA 1
ATOM 648 C C . ARG A 1 82 ? 2.575 -10.726 -13.320 1.00 83.44 82 ARG A C 1
ATOM 650 O O . ARG A 1 82 ? 1.652 -10.044 -13.762 1.00 83.44 82 ARG A O 1
ATOM 657 N N . PHE A 1 83 ? 3.840 -10.320 -13.311 1.00 83.69 83 PHE A N 1
ATOM 658 C CA . PHE A 1 83 ? 4.266 -9.113 -14.012 1.00 83.69 83 PHE A CA 1
ATOM 659 C C . PHE A 1 83 ? 4.087 -9.289 -15.530 1.00 83.69 83 PHE A C 1
ATOM 661 O O . PHE A 1 83 ? 4.351 -10.366 -16.075 1.00 83.69 83 PHE A O 1
ATOM 668 N N . PHE A 1 84 ? 3.605 -8.248 -16.212 1.00 84.00 84 PHE A N 1
ATOM 669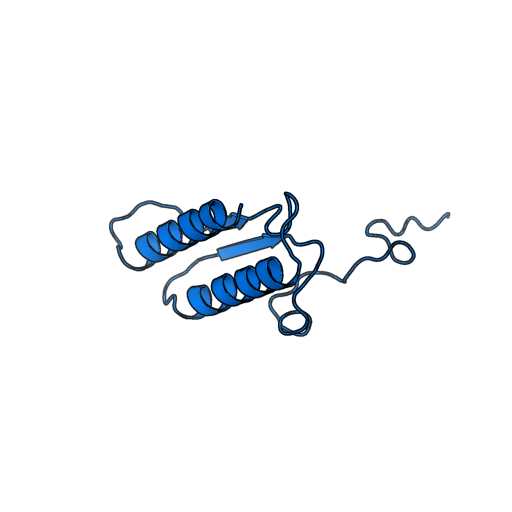 C CA . PHE A 1 84 ? 3.337 -8.283 -17.651 1.00 84.00 84 PHE A CA 1
ATOM 670 C C . PHE A 1 84 ? 4.375 -7.466 -18.411 1.00 84.00 84 PHE A C 1
ATOM 672 O O . PHE A 1 84 ? 4.699 -6.346 -18.029 1.00 84.00 84 PHE A O 1
ATOM 679 N N . THR A 1 85 ? 4.843 -8.009 -19.531 1.00 84.69 85 THR A N 1
ATOM 680 C CA . THR A 1 85 ? 5.768 -7.322 -20.441 1.00 84.69 85 THR A CA 1
ATOM 681 C C . THR A 1 85 ? 5.150 -7.215 -21.837 1.00 84.69 85 THR A C 1
ATOM 683 O O . THR A 1 85 ? 4.144 -7.878 -22.121 1.00 84.69 85 THR A O 1
ATOM 686 N N . PRO A 1 86 ? 5.715 -6.400 -22.746 1.00 85.50 86 PRO A N 1
ATOM 687 C CA . PRO A 1 86 ? 5.263 -6.359 -24.137 1.00 85.50 86 PRO A CA 1
ATOM 688 C C . PRO A 1 86 ? 5.263 -7.734 -24.829 1.00 85.50 86 PRO A C 1
ATOM 690 O O . PRO A 1 86 ? 4.394 -7.982 -25.672 1.00 85.50 86 PRO A O 1
ATOM 693 N N . GLU A 1 87 ? 6.194 -8.614 -24.447 1.00 87.31 87 GLU A N 1
ATOM 694 C CA . GLU A 1 87 ? 6.339 -9.998 -24.915 1.00 87.31 87 GLU A CA 1
ATOM 695 C C . GLU A 1 87 ? 5.393 -10.964 -24.183 1.00 87.31 87 GLU A C 1
ATOM 697 O O . GLU A 1 87 ? 4.909 -11.924 -24.777 1.00 87.31 87 GLU A O 1
ATOM 702 N N . ALA A 1 88 ? 5.100 -10.704 -22.906 1.00 86.44 88 ALA A N 1
ATOM 703 C CA . ALA A 1 88 ? 4.233 -11.512 -22.053 1.00 86.44 88 ALA A CA 1
ATOM 704 C C . ALA A 1 88 ? 3.018 -10.697 -21.587 1.00 86.44 88 ALA A C 1
ATOM 706 O O . ALA A 1 88 ? 2.919 -10.277 -20.432 1.00 86.44 88 ALA A O 1
ATOM 707 N N . ARG A 1 89 ? 2.079 -10.469 -22.510 1.00 84.81 89 ARG A N 1
ATOM 708 C CA . ARG A 1 89 ? 0.907 -9.610 -22.286 1.00 84.81 89 ARG A CA 1
ATOM 709 C C . ARG A 1 89 ? -0.097 -10.212 -21.299 1.00 84.81 89 ARG A C 1
ATOM 711 O O . ARG A 1 89 ? -0.073 -11.406 -20.987 1.00 84.81 89 ARG A O 1
ATOM 718 N N . SER A 1 90 ? -1.015 -9.369 -20.829 1.00 82.56 90 SER A N 1
ATOM 719 C CA . SER A 1 90 ? -2.143 -9.786 -19.986 1.00 82.56 90 SER A CA 1
ATOM 720 C C . SER A 1 90 ? -3.125 -10.702 -20.707 1.00 82.56 90 SER A C 1
ATOM 722 O O . SER A 1 90 ? -3.670 -11.617 -20.095 1.00 82.56 90 SER A O 1
ATOM 724 N N . LEU A 1 91 ? -3.297 -10.502 -22.012 1.00 84.25 91 LEU A N 1
ATOM 725 C CA . LEU A 1 91 ? -4.113 -11.349 -22.867 1.00 84.25 91 LEU A CA 1
ATOM 726 C C . LEU A 1 91 ? -3.206 -12.244 -23.728 1.00 84.25 91 LEU A C 1
ATOM 728 O O . LEU A 1 91 ? -2.609 -11.776 -24.695 1.00 84.25 91 LEU A O 1
ATOM 732 N N . ASP A 1 92 ? -3.104 -13.522 -23.356 1.00 79.06 92 ASP A N 1
ATOM 733 C CA . ASP A 1 92 ? -2.423 -14.577 -24.125 1.00 79.06 92 ASP A CA 1
ATOM 734 C C . ASP A 1 92 ? -3.437 -15.240 -25.072 1.00 79.06 92 ASP A C 1
ATOM 736 O O . ASP A 1 92 ? -3.980 -16.309 -24.782 1.00 79.06 92 ASP A O 1
ATOM 740 N N . VAL A 1 93 ? -3.787 -14.548 -26.164 1.00 80.62 93 VAL A N 1
ATOM 741 C CA . VAL A 1 93 ? -4.648 -15.135 -27.201 1.00 80.62 93 VAL A CA 1
ATOM 742 C C . VAL A 1 93 ? -3.801 -16.119 -27.993 1.00 80.62 93 VAL A C 1
ATOM 744 O O . VAL A 1 93 ? -2.940 -15.719 -28.772 1.00 80.62 93 VAL A O 1
ATOM 747 N N . ARG A 1 94 ? -4.037 -17.410 -27.780 1.00 77.25 94 ARG A N 1
ATOM 748 C CA . ARG A 1 94 ? -3.463 -18.457 -28.624 1.00 77.25 94 ARG A CA 1
ATOM 749 C C . ARG A 1 94 ? -4.332 -18.564 -29.867 1.00 77.25 94 ARG A C 1
ATOM 751 O O . ARG A 1 94 ? -5.524 -18.843 -29.736 1.00 77.25 94 ARG A O 1
ATOM 758 N N . ASP A 1 95 ? -3.752 -18.324 -31.037 1.00 68.44 95 ASP A N 1
ATOM 759 C CA . ASP A 1 95 ? -4.412 -18.667 -32.294 1.00 68.44 95 ASP A CA 1
ATOM 760 C C . ASP A 1 95 ? -4.669 -20.184 -32.290 1.00 68.44 95 ASP A C 1
ATOM 762 O O . ASP A 1 95 ? -3.758 -20.974 -32.023 1.00 68.44 95 ASP A O 1
ATOM 766 N N . ALA A 1 96 ? -5.939 -20.560 -32.463 1.00 59.19 96 ALA A N 1
ATOM 767 C CA . ALA A 1 96 ? -6.409 -21.945 -32.473 1.00 59.19 96 ALA A CA 1
ATOM 768 C C . ALA A 1 96 ? -6.003 -22.684 -33.754 1.00 59.19 96 ALA A C 1
ATOM 770 O O . ALA A 1 96 ? -5.992 -22.041 -34.830 1.00 59.19 96 ALA A O 1
#

Foldseek 3Di:
DLVVLVVVLVLLVCCLVDVVDPDALEEEAEPLPPDPRDPVVSQVSVVVSVVSVVPGPDDHDYHYDDLRYNPVCQPPPNDDDDRADPVRHPDPDDDD

Organism: NCBI:txid311231

Sequence (96 aa):
MVLRHIFHLALLTASVQKPFMRVPRFMMLDGIDDGGMEKERSHRLQEIIVEECATYEVDYQVIFATSDINAALEESNLVVGRFFTPEARSLDVRDA

pLDDT: mean 90.63, std 7.13, range [59.19, 97.38]

Nearest PDB structures (foldseek):
  5ipf-assembly1_D  TM=3.325E-01  e=6.002E+00  Schistosoma mansoni
  3a44-assembly1_A  TM=2.307E-01  e=9.416E+00  Thermococcus kodakarensis KOD1

Solvent-accessible surface area (backbone atoms only — not comparable to full-atom values): 6244 Å² total; per-residue (Å²): 108,68,66,60,56,52,51,52,49,51,51,44,51,48,28,69,76,32,85,86,45,84,58,70,54,60,46,79,44,72,62,71,50,50,92,84,49,55,66,71,58,33,32,50,48,53,50,52,53,53,60,57,56,75,71,60,91,65,90,63,47,79,47,74,48,68,96,71,75,39,76,90,49,60,87,40,95,82,57,83,81,79,90,68,44,95,89,47,51,92,75,82,80,73,87,128

Mean predicted aligned error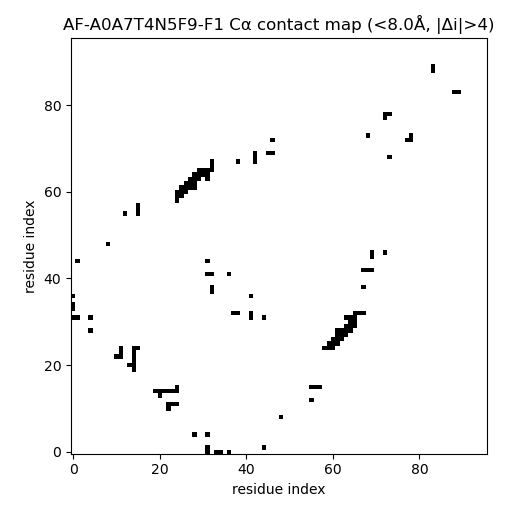: 4.84 Å